Protein AF-A0A1V4D8B3-F1 (afdb_monomer_lite)

Sequence (143 aa):
MAADTSSRAAPTGTGSEGLQYWCPPQPTDDQGSAGPESLHQTVHHLYDAWNRQEQPNAKLLHYVDLCADLAGQLAALAEWLGMTVDEAVRPDLVEAATFDAMEGRAERLAPDTDILKDPGKFFRSRIRRSSSGAGDRAAVGTF

Organism: NCBI:txid1507734

Foldseek 3Di:
DPDLPLDDDQDPDDPVVRLVVLADDDPCVVVVSDDPPDPSNVNPVVSVLVVCCPPLPHPDDDPVVCVVCVLVVVVVVCVSVVHDDDPVCSVVVSVCPDLVNCLVVQCPVPVDCVPDVDSSCVSPDDPPPDPPDPDDPPDPDDD

pLDDT: mean 75.42, std 19.81, range [27.06, 96.94]

Structure (mmCIF, N/CA/C/O backbone):
data_AF-A0A1V4D8B3-F1
#
_entry.id   AF-A0A1V4D8B3-F1
#
loop_
_atom_site.group_PDB
_atom_site.id
_atom_site.type_symbol
_atom_site.label_atom_id
_atom_site.label_alt_id
_atom_site.label_comp_id
_atom_site.label_asym_id
_atom_site.label_entity_id
_atom_s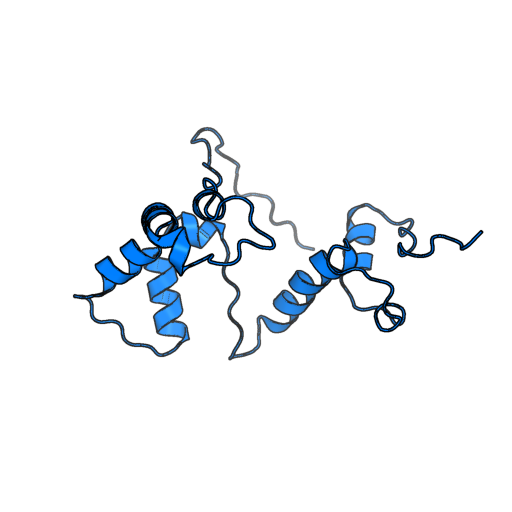ite.label_seq_id
_atom_site.pdbx_PDB_ins_code
_atom_site.Cartn_x
_atom_site.Cartn_y
_atom_site.Cartn_z
_atom_site.occupancy
_atom_site.B_iso_or_equiv
_atom_site.auth_seq_id
_atom_site.auth_comp_id
_atom_site.auth_asym_id
_atom_site.auth_atom_id
_atom_site.pdbx_PDB_model_num
ATOM 1 N N . MET A 1 1 ? 17.215 -5.790 -42.494 1.00 33.03 1 MET A N 1
ATOM 2 C CA . MET A 1 1 ? 17.743 -5.674 -41.119 1.00 33.03 1 MET A CA 1
ATOM 3 C C . MET A 1 1 ? 17.085 -4.464 -40.486 1.00 33.03 1 MET A C 1
ATOM 5 O O . MET A 1 1 ? 17.479 -3.353 -40.809 1.00 33.03 1 MET A O 1
ATOM 9 N N . ALA A 1 2 ? 16.029 -4.662 -39.698 1.00 32.97 2 ALA A N 1
ATOM 10 C CA . ALA A 1 2 ? 15.494 -3.597 -38.856 1.00 32.97 2 ALA A CA 1
ATOM 11 C C . ALA A 1 2 ? 16.416 -3.497 -37.636 1.00 32.97 2 ALA A C 1
ATOM 13 O O . ALA A 1 2 ? 16.696 -4.519 -37.010 1.00 32.97 2 ALA A O 1
ATOM 14 N N . ALA A 1 3 ? 16.967 -2.313 -37.382 1.00 33.00 3 ALA A N 1
ATOM 15 C CA . ALA A 1 3 ? 17.745 -2.075 -36.180 1.00 33.00 3 ALA A CA 1
ATOM 16 C C . ALA A 1 3 ? 16.808 -2.212 -34.976 1.00 33.00 3 ALA A C 1
ATOM 18 O O . ALA A 1 3 ? 15.765 -1.564 -34.925 1.00 33.00 3 ALA A O 1
ATOM 19 N N . ASP A 1 4 ? 17.175 -3.086 -34.048 1.00 39.97 4 ASP A N 1
ATOM 20 C CA . ASP A 1 4 ? 16.585 -3.162 -32.721 1.00 39.97 4 ASP A CA 1
ATOM 21 C C . ASP A 1 4 ? 16.949 -1.873 -31.968 1.00 39.97 4 ASP A C 1
ATOM 23 O O . ASP A 1 4 ? 18.036 -1.732 -31.412 1.00 39.97 4 ASP A O 1
ATOM 27 N N . THR A 1 5 ? 16.080 -0.870 -32.067 1.00 43.38 5 THR A N 1
ATOM 28 C CA . THR A 1 5 ? 16.189 0.407 -31.349 1.00 43.38 5 THR A CA 1
ATOM 29 C C . THR A 1 5 ? 15.268 0.436 -30.126 1.00 43.38 5 THR A C 1
ATOM 31 O O . THR A 1 5 ? 14.822 1.508 -29.728 1.00 43.38 5 THR A O 1
ATOM 34 N N . SER A 1 6 ? 14.953 -0.719 -29.526 1.00 51.75 6 SER A N 1
ATOM 35 C CA . SER A 1 6 ? 13.991 -0.823 -28.415 1.00 51.75 6 SER A CA 1
ATOM 36 C C . SER A 1 6 ? 14.579 -0.613 -27.015 1.00 51.75 6 SER A C 1
ATOM 38 O O . SER A 1 6 ? 13.885 -0.811 -26.021 1.00 51.75 6 SER A O 1
ATOM 40 N N . SER A 1 7 ? 15.823 -0.152 -26.884 1.00 55.91 7 SER A N 1
ATOM 41 C CA . SER A 1 7 ? 16.374 0.207 -25.575 1.00 55.91 7 SER A CA 1
ATOM 42 C C . SER A 1 7 ? 17.072 1.557 -25.619 1.00 55.91 7 SER A C 1
ATOM 44 O O . SER A 1 7 ? 18.061 1.735 -26.333 1.00 55.91 7 SER A O 1
ATOM 46 N N . ARG A 1 8 ? 16.579 2.500 -24.810 1.00 64.75 8 ARG A N 1
ATOM 47 C CA . ARG A 1 8 ? 17.268 3.750 -24.473 1.00 64.75 8 ARG A CA 1
ATOM 48 C C . ARG A 1 8 ? 18.731 3.446 -24.121 1.00 64.75 8 ARG A C 1
ATOM 50 O O . ARG A 1 8 ? 19.013 2.536 -23.342 1.00 64.75 8 ARG A O 1
ATOM 57 N N . ALA A 1 9 ? 19.663 4.167 -24.742 1.00 65.00 9 ALA A N 1
ATOM 58 C CA . ALA A 1 9 ? 21.088 3.939 -24.528 1.00 65.00 9 ALA A CA 1
ATOM 59 C C . ALA A 1 9 ? 21.440 4.174 -23.051 1.00 65.00 9 ALA A C 1
ATOM 61 O O . ALA A 1 9 ? 21.003 5.160 -22.452 1.00 65.00 9 ALA A O 1
ATOM 62 N N . ALA A 1 10 ? 22.209 3.256 -22.463 1.00 64.69 10 ALA A N 1
ATOM 63 C CA . ALA A 1 10 ? 22.591 3.359 -21.064 1.00 64.69 10 ALA A CA 1
ATOM 64 C C . ALA A 1 10 ? 23.480 4.602 -20.839 1.00 64.69 10 ALA A C 1
ATOM 66 O O . ALA A 1 10 ? 24.423 4.824 -21.603 1.00 64.69 10 ALA A O 1
ATOM 67 N N . PRO A 1 11 ? 23.205 5.414 -19.805 1.00 69.06 11 PRO A N 1
ATOM 68 C CA . PRO A 1 11 ? 24.044 6.555 -19.454 1.00 69.06 11 PRO A CA 1
ATOM 69 C C . PRO A 1 11 ? 25.426 6.084 -18.976 1.00 69.06 11 PRO A C 1
ATOM 71 O O . PRO A 1 11 ? 25.552 5.051 -18.323 1.00 69.06 11 PRO A O 1
ATOM 74 N N . THR A 1 12 ? 26.469 6.867 -19.258 1.00 69.12 12 THR A N 1
ATOM 75 C CA . THR A 1 12 ? 27.866 6.563 -18.885 1.00 69.12 12 THR A CA 1
ATOM 76 C C . THR A 1 12 ? 28.254 7.047 -17.478 1.00 69.12 12 THR A C 1
ATOM 78 O O . THR A 1 12 ? 29.441 7.168 -17.181 1.00 69.12 12 THR A O 1
ATOM 81 N N . GLY A 1 13 ? 27.273 7.389 -16.636 1.00 70.12 13 GLY A N 1
ATOM 82 C CA . GLY A 1 13 ? 27.481 7.886 -15.270 1.00 70.12 13 GLY A CA 1
ATOM 83 C C . GLY A 1 13 ? 27.748 6.778 -14.246 1.00 70.12 13 GLY A C 1
ATOM 84 O O . GLY A 1 13 ? 27.802 5.591 -14.572 1.00 70.12 13 GLY A O 1
ATOM 85 N N . THR A 1 14 ? 27.888 7.165 -12.979 1.00 76.38 14 THR A N 1
ATOM 86 C CA . THR A 1 14 ? 27.903 6.220 -11.848 1.00 76.38 14 THR A CA 1
ATOM 87 C C . THR A 1 14 ? 26.602 5.408 -11.778 1.00 76.38 14 THR A C 1
ATOM 89 O O . THR A 1 14 ? 25.590 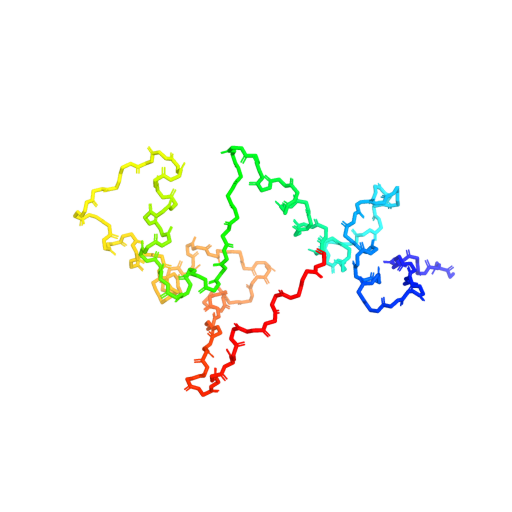5.790 -12.362 1.00 76.38 14 THR A O 1
ATOM 92 N N . GLY A 1 15 ? 26.578 4.293 -11.035 1.00 71.69 15 GLY A N 1
ATOM 93 C CA . GLY A 1 15 ? 25.371 3.455 -10.924 1.00 71.69 15 GLY A CA 1
ATOM 94 C C . GLY A 1 15 ? 24.123 4.218 -10.445 1.00 71.69 15 GLY A C 1
ATOM 95 O O . GLY A 1 15 ? 23.026 3.975 -10.943 1.00 71.69 15 GLY A O 1
ATOM 96 N N . SER A 1 16 ? 24.288 5.186 -9.538 1.00 70.06 16 SER A N 1
ATOM 97 C CA . SER A 1 16 ? 23.209 6.047 -9.035 1.00 70.06 16 SER A CA 1
ATOM 98 C C . SER A 1 16 ? 22.744 7.088 -10.055 1.00 70.06 16 SER A C 1
ATOM 100 O O . SER A 1 16 ? 21.542 7.239 -10.256 1.00 70.06 16 SER A O 1
ATOM 102 N N . GLU A 1 17 ? 23.667 7.769 -10.739 1.00 74.38 17 GLU A N 1
ATOM 103 C CA . GLU A 1 17 ? 23.329 8.710 -11.823 1.00 74.38 17 GLU A CA 1
ATOM 104 C C . GLU A 1 17 ? 22.669 7.980 -12.994 1.00 74.38 17 GLU A C 1
ATOM 106 O O . GLU A 1 17 ? 21.738 8.483 -13.624 1.00 74.38 17 GLU A O 1
ATOM 111 N N . GLY A 1 18 ? 23.121 6.751 -13.245 1.00 73.94 18 GLY A N 1
ATOM 112 C CA . GLY A 1 18 ? 22.548 5.876 -14.240 1.00 73.9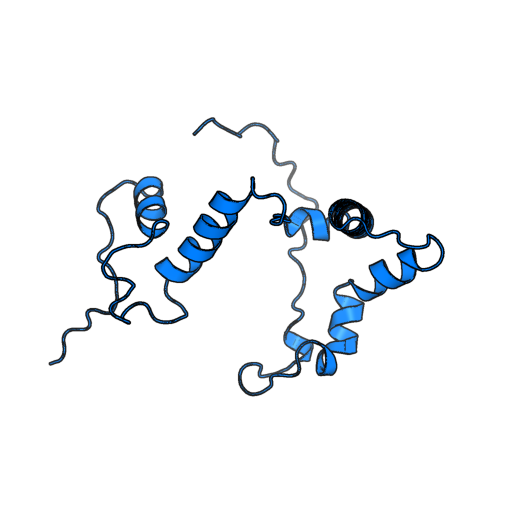4 18 GLY A CA 1
ATOM 113 C C . GLY A 1 18 ? 21.096 5.545 -13.936 1.00 73.94 18 GLY A C 1
ATOM 114 O O . GLY A 1 18 ? 20.265 5.680 -14.823 1.00 73.94 18 GLY A O 1
ATOM 115 N N . LEU A 1 19 ? 20.761 5.189 -12.692 1.00 71.62 19 LEU A N 1
ATOM 116 C CA . LEU A 1 19 ? 19.376 4.942 -12.276 1.00 71.62 19 LEU A CA 1
ATOM 117 C C . LEU A 1 19 ? 18.510 6.207 -12.328 1.00 71.62 19 LEU A C 1
ATOM 119 O O . LEU A 1 19 ? 17.390 6.147 -12.828 1.00 71.62 19 LEU A O 1
ATOM 123 N N . GLN A 1 20 ? 19.028 7.352 -11.876 1.00 74.88 20 GLN A N 1
ATOM 124 C CA . GLN A 1 20 ? 18.298 8.626 -11.914 1.00 74.88 20 GLN A CA 1
ATOM 125 C C . GLN A 1 20 ? 17.945 9.056 -13.338 1.00 74.88 20 GLN A C 1
ATOM 127 O O . GLN A 1 20 ? 16.866 9.603 -13.555 1.00 74.88 20 GLN A O 1
ATOM 132 N N . TYR A 1 21 ? 18.808 8.769 -14.317 1.00 78.50 21 TYR A N 1
ATOM 133 C CA . TYR A 1 21 ? 18.517 9.017 -15.727 1.00 78.50 21 TYR A CA 1
ATOM 134 C C . TYR A 1 21 ? 17.234 8.303 -16.167 1.00 78.50 21 TYR A C 1
ATOM 136 O O . TYR A 1 21 ? 16.438 8.880 -16.901 1.00 78.50 21 TYR A O 1
ATOM 144 N N . TRP A 1 22 ? 16.983 7.085 -15.689 1.00 75.50 22 TRP A N 1
ATOM 145 C CA . TRP A 1 22 ? 15.815 6.299 -16.085 1.00 75.50 22 TRP A CA 1
ATOM 146 C C . TRP A 1 22 ? 14.486 6.784 -15.484 1.00 75.50 22 TRP A C 1
ATOM 148 O O . TRP A 1 22 ? 13.445 6.409 -16.009 1.00 75.50 22 TRP A O 1
ATOM 158 N N . CYS A 1 23 ? 14.500 7.628 -14.449 1.00 77.94 23 CYS A N 1
ATOM 159 C CA . CYS A 1 23 ? 13.299 8.075 -13.732 1.00 77.94 23 CYS A CA 1
ATOM 160 C C . CYS A 1 23 ? 12.415 9.105 -14.477 1.00 77.94 23 CYS A C 1
ATOM 162 O O . CYS A 1 23 ? 11.199 8.895 -14.565 1.00 77.94 23 CYS A O 1
ATOM 164 N N . PRO A 1 24 ? 12.948 10.237 -14.984 1.00 78.94 24 PRO A N 1
ATOM 165 C CA . PRO A 1 24 ? 12.116 11.254 -15.613 1.00 78.94 24 PRO A CA 1
ATOM 166 C C . PRO A 1 24 ? 11.635 10.820 -17.006 1.00 78.94 24 PRO A C 1
ATOM 168 O O . PRO A 1 24 ? 12.372 10.127 -17.724 1.00 78.94 24 PRO A O 1
ATOM 171 N N . PRO A 1 25 ? 10.441 11.281 -17.424 1.00 71.88 25 PRO A N 1
ATOM 172 C CA . PRO A 1 25 ? 9.971 11.087 -18.789 1.00 71.88 25 PRO A CA 1
ATOM 173 C C . PRO A 1 25 ? 10.939 11.746 -19.780 1.00 71.88 25 PRO A C 1
ATOM 175 O O . PRO A 1 25 ? 11.546 12.783 -19.495 1.00 71.88 25 PRO A O 1
ATOM 178 N N . GLN A 1 26 ? 11.104 11.127 -20.939 1.00 68.12 26 GLN A N 1
ATOM 179 C CA . GLN A 1 26 ? 11.919 11.588 -22.050 1.00 68.12 26 GLN A CA 1
ATOM 180 C C . GLN A 1 26 ? 11.043 11.826 -23.285 1.00 68.12 26 GLN A C 1
ATOM 182 O O . GLN A 1 26 ? 10.049 11.133 -23.488 1.00 68.12 26 GLN A O 1
ATOM 187 N N . PRO A 1 27 ? 11.454 12.729 -24.191 1.00 64.44 27 PRO A N 1
ATOM 188 C CA . PRO A 1 27 ? 10.730 12.989 -25.441 1.00 64.44 27 PRO A CA 1
ATOM 189 C C . PRO A 1 27 ? 10.548 11.759 -26.351 1.00 64.44 27 PRO A C 1
ATOM 191 O O . PRO A 1 27 ? 9.759 11.784 -27.291 1.00 64.44 27 PRO A O 1
ATOM 194 N N . THR A 1 28 ? 11.326 10.699 -26.127 1.00 63.88 28 THR A N 1
ATOM 195 C CA . THR A 1 28 ? 11.278 9.445 -26.888 1.00 63.88 28 THR A CA 1
ATOM 196 C C . THR A 1 28 ? 10.221 8.466 -26.385 1.00 63.88 28 THR A C 1
ATOM 198 O O . THR A 1 28 ? 9.917 7.503 -27.088 1.00 63.88 28 THR A O 1
ATOM 201 N N . ASP A 1 29 ? 9.665 8.692 -25.195 1.00 63.47 29 ASP A N 1
ATOM 202 C CA . ASP A 1 29 ? 8.742 7.750 -24.554 1.00 63.47 29 ASP A CA 1
ATOM 203 C C . ASP A 1 29 ? 7.375 7.752 -25.262 1.00 63.47 29 A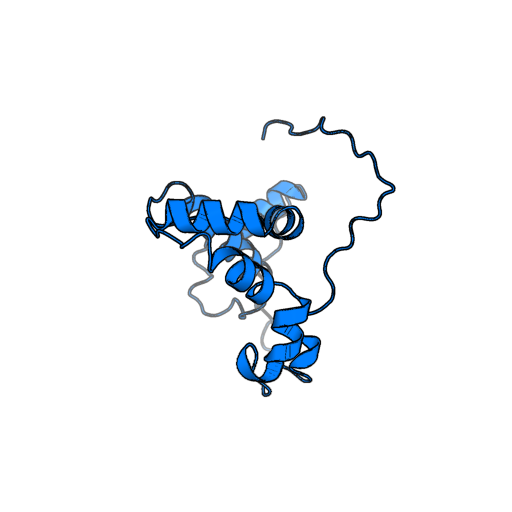SP A C 1
ATOM 205 O O . ASP A 1 29 ? 6.777 6.695 -25.460 1.00 63.47 29 ASP A O 1
ATOM 209 N N . ASP A 1 30 ? 6.957 8.908 -25.792 1.00 56.72 30 ASP A N 1
ATOM 210 C CA . ASP A 1 30 ? 5.743 9.076 -26.608 1.00 56.72 30 ASP A CA 1
ATOM 211 C C . ASP A 1 30 ? 5.855 8.443 -28.009 1.00 56.72 30 ASP A C 1
ATOM 213 O O . ASP A 1 30 ? 4.863 8.324 -28.728 1.00 56.72 30 ASP A O 1
ATOM 217 N N . GLN A 1 31 ? 7.053 8.004 -28.419 1.00 58.41 31 GLN A N 1
ATOM 218 C CA . GLN A 1 31 ? 7.270 7.364 -29.724 1.00 58.41 31 GLN A CA 1
ATOM 219 C C . GLN A 1 31 ? 6.912 5.867 -29.727 1.00 58.41 31 GLN A C 1
ATOM 221 O O . GLN A 1 31 ? 7.251 5.153 -30.670 1.00 58.41 31 GLN A O 1
ATOM 226 N N . GLY A 1 32 ? 6.239 5.376 -28.680 1.00 52.94 32 GLY A N 1
ATOM 227 C CA . GLY A 1 32 ? 5.705 4.012 -28.613 1.00 52.94 32 GLY A CA 1
ATOM 228 C C . GLY A 1 32 ? 6.767 2.912 -28.525 1.00 52.94 32 GLY A C 1
ATOM 229 O O . GLY A 1 32 ? 6.462 1.755 -28.801 1.00 52.94 32 GLY A O 1
ATOM 230 N N . SER A 1 33 ? 8.014 3.256 -28.176 1.00 51.97 33 SER A N 1
ATOM 231 C CA . SER A 1 33 ? 9.138 2.303 -28.159 1.00 51.97 33 SER A CA 1
ATOM 232 C C . SER A 1 33 ? 9.388 1.646 -26.799 1.00 51.97 33 SER A C 1
ATOM 234 O O . SER A 1 33 ? 9.994 0.574 -26.743 1.00 51.97 33 SER A O 1
ATOM 236 N N . ALA A 1 34 ? 8.909 2.247 -25.706 1.00 56.53 34 ALA A N 1
ATOM 237 C CA . ALA A 1 34 ? 8.973 1.636 -24.387 1.00 56.53 34 ALA A CA 1
ATOM 238 C C . ALA A 1 34 ? 7.867 0.581 -24.288 1.00 56.53 34 ALA A C 1
ATOM 240 O O . ALA A 1 34 ? 6.692 0.899 -24.115 1.00 56.53 34 ALA A O 1
ATOM 241 N N . GLY A 1 35 ? 8.239 -0.690 -24.447 1.00 59.28 35 GLY A N 1
ATOM 242 C CA . GLY A 1 35 ? 7.323 -1.788 -24.158 1.00 59.28 35 GLY A CA 1
ATOM 243 C C . GLY A 1 35 ? 6.857 -1.744 -22.692 1.00 59.28 35 GLY A C 1
ATOM 244 O O . GLY A 1 35 ? 7.619 -1.255 -21.848 1.00 59.28 35 GLY A O 1
ATOM 245 N N . PRO A 1 36 ? 5.668 -2.307 -22.384 1.00 60.38 36 PRO A N 1
ATOM 246 C CA . PRO A 1 36 ? 5.019 -2.285 -21.062 1.00 60.38 36 PRO A CA 1
ATOM 247 C C . PRO A 1 36 ? 5.907 -2.747 -19.888 1.00 60.38 36 PRO A C 1
ATOM 249 O O . PRO A 1 36 ? 5.609 -2.472 -18.730 1.00 60.38 36 PRO A O 1
ATOM 252 N N . GLU A 1 37 ? 7.001 -3.453 -20.186 1.00 66.12 37 GLU A N 1
ATOM 253 C CA . GLU A 1 37 ? 7.892 -4.119 -19.230 1.00 66.12 37 GLU A CA 1
ATOM 254 C C . GLU A 1 37 ? 9.321 -3.545 -19.242 1.00 66.12 37 GLU A C 1
ATOM 256 O O . GLU A 1 37 ? 10.273 -4.174 -18.778 1.00 66.12 37 GLU A O 1
ATOM 261 N N . SER A 1 38 ? 9.511 -2.351 -19.810 1.00 74.12 38 SER A N 1
ATOM 262 C CA . SER A 1 38 ? 10.828 -1.712 -19.843 1.00 74.12 38 SER A CA 1
ATOM 263 C C . SER A 1 38 ? 11.278 -1.237 -18.452 1.00 74.12 38 SER A C 1
ATOM 265 O O . SER A 1 38 ? 10.470 -0.885 -17.582 1.00 74.12 38 SER A O 1
ATOM 267 N N . LEU A 1 39 ? 12.601 -1.174 -18.245 1.00 75.31 39 LEU A N 1
ATOM 268 C CA . LEU A 1 39 ? 13.186 -0.612 -17.021 1.00 75.31 39 LEU A CA 1
ATOM 269 C C . LEU A 1 39 ? 12.702 0.822 -16.791 1.00 75.31 39 LEU A C 1
ATOM 271 O O . LEU A 1 39 ? 12.328 1.156 -15.671 1.00 75.31 39 LEU A O 1
ATOM 275 N N . HIS A 1 40 ? 12.687 1.635 -17.854 1.00 78.94 40 HIS A N 1
ATOM 276 C CA . HIS A 1 40 ? 12.194 3.011 -17.836 1.00 78.94 40 HIS A CA 1
ATOM 277 C C . HIS A 1 40 ? 10.782 3.090 -17.264 1.00 78.94 40 HIS A C 1
ATOM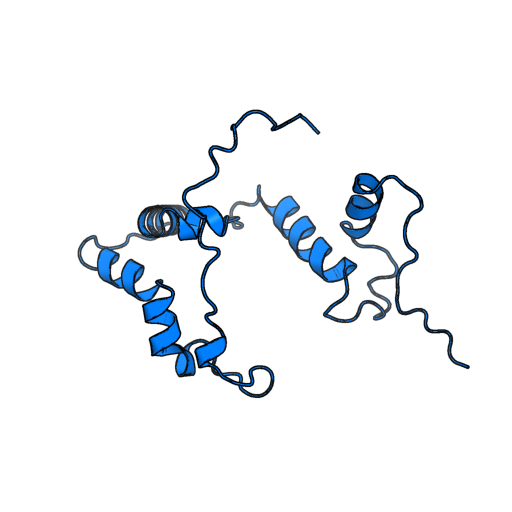 279 O O . HIS A 1 40 ? 10.582 3.761 -16.260 1.00 78.94 40 HIS A O 1
ATOM 285 N N . GLN A 1 41 ? 9.834 2.350 -17.840 1.00 74.56 41 GLN A N 1
ATOM 286 C CA . GLN A 1 41 ? 8.445 2.393 -17.398 1.00 74.56 41 GLN A CA 1
ATOM 287 C C . GLN A 1 41 ? 8.300 1.957 -15.936 1.00 74.56 41 GLN A C 1
ATOM 289 O O . GLN A 1 41 ? 7.599 2.600 -15.156 1.00 74.56 41 GLN A O 1
ATOM 294 N N . THR A 1 42 ? 9.034 0.915 -15.541 1.00 79.75 42 THR A N 1
ATOM 295 C CA . THR A 1 42 ? 9.041 0.416 -14.161 1.00 79.75 42 THR A CA 1
ATOM 296 C C . THR A 1 42 ? 9.486 1.492 -13.166 1.00 79.75 42 THR A C 1
ATOM 298 O O . THR A 1 42 ? 8.797 1.737 -12.174 1.00 79.75 42 THR A O 1
ATOM 301 N N . VAL A 1 43 ? 10.621 2.159 -13.410 1.00 82.19 43 VAL A N 1
ATOM 302 C CA . VAL A 1 43 ? 11.127 3.188 -12.482 1.00 82.19 43 VAL A CA 1
ATOM 303 C C . VAL A 1 43 ? 10.371 4.510 -12.601 1.00 82.19 43 VAL A C 1
ATOM 305 O O . VAL A 1 43 ? 10.220 5.216 -11.604 1.00 82.19 43 VAL A O 1
ATOM 308 N N . HIS A 1 44 ? 9.842 4.822 -13.784 1.00 82.25 44 HIS A N 1
ATOM 309 C CA . HIS A 1 44 ? 9.034 6.008 -14.028 1.00 82.25 44 HIS A CA 1
ATOM 310 C C . HIS A 1 44 ? 7.760 6.003 -13.177 1.00 82.25 44 HIS A C 1
ATOM 312 O O . HIS A 1 44 ? 7.461 7.009 -12.541 1.00 82.25 44 HIS A O 1
ATOM 318 N N . HIS A 1 45 ? 7.052 4.869 -13.079 1.00 81.06 45 HIS A N 1
ATOM 319 C CA . HIS A 1 45 ? 5.860 4.758 -12.227 1.00 81.06 45 HIS A CA 1
ATOM 320 C C . HIS A 1 45 ? 6.151 5.076 -10.754 1.00 81.06 45 HIS A C 1
ATOM 322 O O . HIS A 1 45 ? 5.366 5.767 -10.103 1.00 81.06 45 HIS A O 1
ATOM 328 N N . LEU A 1 46 ? 7.291 4.613 -10.232 1.00 84.31 46 LEU A N 1
ATOM 329 C CA . LEU A 1 46 ? 7.701 4.917 -8.862 1.00 84.31 46 LEU A CA 1
ATOM 330 C C . LEU A 1 46 ? 8.072 6.396 -8.697 1.00 84.31 46 LEU A C 1
ATOM 332 O O . LEU A 1 46 ? 7.642 7.028 -7.735 1.00 84.31 46 LEU A O 1
ATOM 336 N N . TYR A 1 47 ? 8.852 6.945 -9.630 1.00 86.12 47 TYR A N 1
ATOM 337 C CA . TYR A 1 47 ? 9.260 8.349 -9.620 1.00 86.12 47 TYR A CA 1
ATOM 338 C C . TYR A 1 47 ? 8.055 9.297 -9.672 1.00 86.12 47 TYR A C 1
ATOM 340 O O . TYR A 1 47 ? 7.954 10.236 -8.883 1.00 86.12 47 TYR A O 1
ATOM 348 N N . ASP A 1 48 ? 7.111 9.020 -10.566 1.00 86.62 48 ASP A N 1
ATOM 349 C CA . ASP A 1 48 ? 5.889 9.798 -10.735 1.00 86.62 48 ASP A CA 1
ATOM 350 C C . ASP A 1 48 ? 5.000 9.736 -9.481 1.00 86.62 48 ASP A C 1
ATOM 352 O O . ASP A 1 48 ? 4.551 10.771 -8.987 1.00 86.62 48 ASP A O 1
ATOM 356 N N . ALA A 1 49 ? 4.820 8.550 -8.888 1.00 88.12 49 ALA A N 1
ATOM 357 C CA . ALA A 1 49 ? 4.115 8.407 -7.614 1.00 88.12 49 ALA A CA 1
ATOM 358 C C . ALA A 1 49 ? 4.809 9.176 -6.471 1.00 88.12 49 ALA A C 1
ATOM 360 O O . ALA A 1 49 ? 4.136 9.848 -5.687 1.00 88.12 49 ALA A O 1
ATOM 361 N N . TRP A 1 50 ? 6.145 9.133 -6.403 1.00 90.62 50 TRP A N 1
ATOM 362 C CA . TRP A 1 50 ? 6.940 9.853 -5.403 1.00 90.62 50 TRP A CA 1
ATOM 363 C C . TRP A 1 50 ? 6.785 11.373 -5.513 1.00 90.62 50 TRP A C 1
ATOM 365 O O . TRP A 1 50 ? 6.613 12.056 -4.504 1.00 90.62 50 TRP A O 1
ATOM 375 N N . ASN A 1 51 ? 6.772 11.917 -6.730 1.00 91.19 51 ASN A N 1
ATOM 376 C CA . ASN A 1 51 ? 6.580 13.353 -6.953 1.00 91.19 51 ASN A CA 1
ATOM 377 C C . ASN A 1 51 ? 5.172 13.844 -6.591 1.00 91.19 51 ASN A C 1
ATOM 379 O O . ASN A 1 51 ? 4.972 15.037 -6.374 1.00 91.19 51 ASN A O 1
ATOM 383 N N . ARG A 1 52 ? 4.185 12.944 -6.517 1.00 91.44 52 ARG A N 1
ATOM 384 C CA . ARG A 1 52 ? 2.811 13.273 -6.111 1.00 91.44 52 ARG A CA 1
ATOM 385 C C . ARG A 1 52 ? 2.563 13.114 -4.616 1.00 91.44 52 ARG A C 1
ATOM 387 O O . ARG A 1 52 ? 1.446 13.362 -4.185 1.00 91.44 52 ARG A O 1
ATOM 394 N N . GLN A 1 53 ? 3.563 12.736 -3.818 1.00 91.12 53 GLN A N 1
ATOM 395 C CA . GLN A 1 53 ? 3.367 12.414 -2.398 1.00 91.12 53 GLN A CA 1
ATOM 396 C C . GLN A 1 53 ? 2.803 13.568 -1.552 1.00 91.12 53 GLN A C 1
ATOM 398 O O . GLN A 1 53 ? 2.182 13.319 -0.525 1.00 91.12 53 GLN A O 1
ATOM 403 N N . GLU A 1 54 ? 3.017 14.818 -1.972 1.00 91.56 54 GLU A N 1
ATOM 404 C CA . GLU A 1 54 ? 2.500 16.008 -1.283 1.00 91.56 54 GLU A CA 1
ATOM 405 C C . GLU A 1 54 ? 1.064 16.367 -1.706 1.00 91.56 54 GLU A C 1
ATOM 407 O O . GLU A 1 54 ? 0.456 17.275 -1.140 1.00 91.56 54 GLU A O 1
ATOM 412 N N . GLN A 1 55 ? 0.497 15.675 -2.702 1.00 94.06 55 GLN A N 1
ATOM 413 C CA . GLN A 1 55 ? -0.870 15.928 -3.142 1.00 94.06 55 GLN A CA 1
ATOM 414 C C . GLN A 1 55 ? -1.874 15.388 -2.114 1.00 94.06 55 GLN A C 1
ATOM 416 O O . GLN A 1 55 ? -1.736 14.259 -1.643 1.00 94.06 55 GLN A O 1
ATOM 421 N N . PRO A 1 56 ? -2.947 16.137 -1.807 1.00 91.00 56 PRO A N 1
ATOM 422 C CA . PRO A 1 56 ? -3.907 15.753 -0.769 1.00 91.00 56 PRO A CA 1
ATOM 423 C C . PRO A 1 56 ? -4.677 14.462 -1.089 1.00 91.00 56 PRO A C 1
ATOM 425 O O . PRO A 1 56 ? -5.228 13.836 -0.192 1.00 91.00 56 PRO A O 1
ATOM 428 N N . ASN A 1 57 ? -4.720 14.058 -2.358 1.00 92.56 57 ASN A N 1
ATOM 429 C CA . ASN A 1 57 ? -5.392 12.862 -2.861 1.00 92.56 57 ASN A CA 1
ATOM 430 C C . ASN A 1 57 ? -4.430 11.697 -3.156 1.00 92.56 57 ASN A C 1
ATOM 432 O O . ASN A 1 57 ? -4.847 10.711 -3.762 1.00 92.56 57 ASN A O 1
ATOM 436 N N . ALA A 1 58 ? -3.159 11.800 -2.761 1.00 92.25 58 ALA A N 1
ATOM 437 C CA . ALA A 1 58 ? -2.166 10.752 -2.947 1.00 92.25 58 ALA A CA 1
ATOM 438 C C . ALA A 1 58 ? -1.599 10.301 -1.596 1.00 92.25 58 ALA A C 1
ATOM 440 O O . ALA A 1 58 ? -1.101 11.104 -0.810 1.00 92.25 58 ALA A O 1
ATOM 441 N N . LYS A 1 59 ? -1.639 8.991 -1.336 1.00 93.38 59 LYS A N 1
ATOM 442 C CA . LYS A 1 59 ? -1.010 8.377 -0.163 1.00 93.38 59 LYS A CA 1
ATOM 443 C C . LYS A 1 59 ? -0.095 7.248 -0.605 1.00 93.38 59 LYS A C 1
ATOM 445 O O . LYS A 1 59 ? -0.553 6.266 -1.184 1.00 93.38 59 LYS A O 1
ATOM 450 N N . LEU A 1 60 ? 1.193 7.382 -0.304 1.00 93.44 60 LEU A N 1
ATOM 451 C CA . LEU A 1 60 ? 2.159 6.304 -0.487 1.00 93.44 60 LEU A CA 1
ATOM 452 C C . LEU A 1 60 ? 2.149 5.388 0.738 1.00 93.44 60 LEU A C 1
ATOM 454 O O . LEU A 1 60 ? 2.167 5.857 1.878 1.00 93.44 60 LEU A O 1
ATOM 458 N N . LEU A 1 61 ? 2.120 4.082 0.485 1.00 93.31 61 LEU A N 1
ATOM 459 C CA . LEU A 1 61 ? 2.192 3.034 1.497 1.00 93.31 61 LEU A CA 1
ATOM 460 C C . LEU A 1 61 ? 3.431 2.185 1.238 1.00 93.31 61 LEU A C 1
ATOM 462 O O . LEU A 1 61 ? 3.691 1.777 0.104 1.00 93.31 61 LEU A O 1
ATOM 466 N N . HIS A 1 62 ? 4.177 1.874 2.294 1.00 92.56 62 HIS A N 1
ATOM 467 C CA . HIS A 1 62 ? 5.288 0.940 2.201 1.00 92.56 62 HIS A CA 1
ATOM 468 C C . HIS A 1 62 ? 4.805 -0.476 2.499 1.00 92.56 62 HIS A C 1
ATOM 470 O O . HIS A 1 62 ? 4.267 -0.772 3.565 1.00 92.56 62 HIS A O 1
ATOM 476 N N . TYR A 1 63 ? 5.066 -1.390 1.566 1.00 91.12 63 TYR A N 1
ATOM 477 C CA . TYR A 1 63 ? 4.703 -2.801 1.708 1.00 91.12 63 TYR A CA 1
ATOM 478 C C . TYR A 1 63 ? 5.278 -3.452 2.981 1.00 91.12 63 TYR A C 1
ATOM 480 O O . TYR A 1 63 ? 4.637 -4.304 3.595 1.00 91.12 63 TYR A O 1
ATOM 488 N N . VAL A 1 64 ? 6.474 -3.030 3.408 1.00 92.25 64 VAL A N 1
ATOM 489 C CA . VAL A 1 64 ? 7.108 -3.523 4.642 1.00 92.25 64 VAL A CA 1
ATOM 490 C C . VAL A 1 64 ? 6.299 -3.143 5.882 1.00 92.25 64 VAL A C 1
ATOM 492 O O . VAL A 1 64 ? 6.180 -3.971 6.784 1.00 92.25 64 VAL A O 1
ATOM 495 N N . ASP A 1 65 ? 5.711 -1.949 5.907 1.00 93.69 65 ASP A N 1
ATOM 496 C CA . ASP A 1 65 ? 4.905 -1.481 7.034 1.00 93.69 65 ASP A CA 1
ATOM 497 C C . ASP A 1 65 ? 3.557 -2.211 7.072 1.00 93.69 65 ASP A C 1
ATOM 499 O O . ASP A 1 65 ? 3.145 -2.674 8.133 1.00 93.69 65 ASP A O 1
ATOM 503 N N . LEU A 1 66 ? 2.933 -2.441 5.907 1.00 92.69 66 LEU A N 1
ATOM 504 C CA . LEU A 1 66 ? 1.730 -3.283 5.777 1.00 92.69 66 LEU A CA 1
ATOM 505 C C . LEU A 1 66 ? 1.967 -4.719 6.265 1.00 92.69 66 LEU A C 1
ATOM 507 O O . LEU A 1 66 ? 1.090 -5.334 6.865 1.00 92.69 66 LEU A O 1
ATOM 511 N N . CYS A 1 67 ? 3.160 -5.265 6.022 1.00 90.56 67 CYS A N 1
ATOM 512 C CA . CYS A 1 67 ? 3.526 -6.592 6.511 1.00 90.56 67 CYS A CA 1
ATOM 513 C C . CYS A 1 67 ? 3.826 -6.619 8.015 1.00 90.56 67 CYS A C 1
ATOM 515 O O . CYS A 1 67 ? 3.652 -7.669 8.635 1.00 90.56 67 CYS A O 1
ATOM 517 N N . ALA A 1 68 ? 4.335 -5.517 8.571 1.00 92.12 68 ALA A N 1
ATOM 518 C CA . ALA A 1 68 ? 4.735 -5.418 9.971 1.00 92.12 68 ALA A CA 1
ATOM 519 C C . ALA A 1 68 ? 3.547 -5.140 10.904 1.00 92.12 68 ALA A C 1
ATOM 521 O O . ALA A 1 68 ? 3.502 -5.708 11.992 1.00 92.12 68 ALA A O 1
ATOM 522 N N . ASP A 1 69 ? 2.599 -4.305 10.475 1.00 94.62 69 ASP A N 1
ATOM 523 C CA . ASP A 1 69 ? 1.412 -3.923 11.244 1.00 94.62 69 ASP A CA 1
ATOM 524 C C . ASP A 1 69 ? 0.224 -3.622 10.315 1.00 94.62 69 ASP A C 1
ATOM 526 O O . ASP A 1 69 ? -0.107 -2.474 10.021 1.00 94.62 69 ASP A O 1
ATOM 530 N N . LEU A 1 70 ? -0.436 -4.675 9.831 1.00 94.44 70 LEU A N 1
ATOM 531 C CA . LEU A 1 70 ? -1.564 -4.528 8.911 1.00 94.44 70 LEU A CA 1
ATOM 532 C C . LEU A 1 70 ? -2.733 -3.752 9.541 1.00 94.44 70 LEU A C 1
ATOM 534 O O . LEU A 1 70 ? -3.333 -2.906 8.883 1.00 94.44 70 LEU A O 1
ATOM 538 N N . ALA A 1 71 ? -3.047 -4.017 10.812 1.00 94.75 71 ALA A N 1
ATOM 539 C CA . ALA A 1 71 ? -4.168 -3.384 11.501 1.00 94.75 71 ALA A CA 1
ATOM 540 C C . ALA A 1 71 ? -3.950 -1.875 11.678 1.00 94.75 71 ALA A C 1
ATOM 542 O O . ALA A 1 71 ? -4.848 -1.088 11.371 1.00 94.75 71 ALA A O 1
ATOM 543 N N . GLY A 1 72 ? -2.754 -1.467 12.115 1.00 95.00 72 GLY A N 1
ATOM 544 C CA . GLY A 1 72 ? -2.400 -0.057 12.251 1.00 95.00 72 GLY A CA 1
ATOM 545 C C . GLY A 1 72 ? -2.365 0.668 10.908 1.00 95.00 72 GLY A C 1
ATOM 546 O O . GLY A 1 72 ? -2.907 1.767 10.793 1.00 95.00 72 GLY A O 1
ATOM 547 N N . GLN A 1 73 ? -1.814 0.039 9.863 1.00 96.94 73 GLN A N 1
ATOM 548 C CA . GLN A 1 73 ? -1.789 0.633 8.522 1.00 96.94 73 GLN A CA 1
ATOM 549 C C . GLN A 1 73 ? -3.193 0.804 7.924 1.00 96.94 73 GLN A C 1
ATOM 551 O O . GLN A 1 73 ? -3.482 1.850 7.346 1.00 96.94 73 GLN A O 1
ATOM 556 N N . LEU A 1 74 ? -4.091 -0.176 8.090 1.00 95.19 74 LEU A N 1
ATOM 557 C CA . LEU A 1 74 ? -5.479 -0.057 7.626 1.00 95.19 74 LEU A CA 1
ATOM 558 C C . LEU A 1 74 ? -6.267 0.997 8.414 1.00 95.19 74 LEU A C 1
ATOM 560 O O . LEU A 1 74 ? -7.060 1.727 7.821 1.00 95.19 74 LEU A O 1
ATOM 564 N N . ALA A 1 75 ? -6.025 1.126 9.721 1.00 94.00 75 ALA A N 1
ATOM 565 C CA . ALA A 1 75 ? -6.629 2.179 10.533 1.00 94.00 75 ALA A CA 1
ATOM 566 C C . ALA A 1 75 ? -6.158 3.578 10.098 1.00 94.00 75 ALA A C 1
ATOM 568 O O . ALA A 1 75 ? -6.986 4.462 9.884 1.00 94.00 75 ALA A O 1
ATOM 569 N N . ALA A 1 76 ? -4.850 3.760 9.892 1.00 94.25 76 ALA A N 1
ATOM 570 C CA . ALA A 1 76 ? -4.284 5.016 9.399 1.00 94.25 76 ALA A CA 1
ATOM 571 C C . ALA A 1 76 ? -4.789 5.366 7.988 1.00 94.25 76 ALA A C 1
ATOM 573 O O . ALA A 1 76 ? -5.015 6.535 7.674 1.00 94.25 76 ALA A O 1
ATOM 574 N N . LEU A 1 77 ? -4.993 4.357 7.134 1.00 95.25 77 LEU A N 1
ATOM 575 C CA . LEU A 1 77 ? -5.579 4.547 5.810 1.00 95.25 77 LEU A CA 1
ATOM 576 C C . LEU A 1 77 ? -7.046 4.988 5.895 1.00 95.25 77 LEU A C 1
ATOM 578 O O . LEU A 1 77 ? -7.440 5.902 5.176 1.00 95.25 77 LEU A O 1
ATOM 582 N N . ALA A 1 78 ? -7.843 4.376 6.775 1.00 94.56 78 ALA A N 1
ATOM 583 C CA . ALA A 1 78 ? -9.234 4.768 6.984 1.00 94.56 78 ALA A CA 1
ATOM 584 C C . ALA A 1 78 ? -9.346 6.215 7.487 1.00 94.56 78 ALA A C 1
ATOM 586 O O . ALA A 1 78 ? -10.142 6.983 6.950 1.00 94.56 78 ALA A O 1
ATOM 587 N N . GLU A 1 79 ? -8.504 6.611 8.445 1.00 94.38 79 GLU A N 1
ATOM 588 C CA . GLU A 1 79 ? -8.432 7.993 8.932 1.00 94.38 79 GLU A CA 1
ATOM 589 C C . GLU A 1 79 ? -8.079 8.971 7.804 1.00 94.38 79 GLU A C 1
ATOM 591 O O . GLU A 1 79 ? -8.766 9.975 7.621 1.00 94.38 79 GLU A O 1
ATOM 596 N N . TRP A 1 80 ? -7.064 8.650 6.996 1.00 94.94 80 TRP A N 1
ATOM 597 C CA . TRP A 1 80 ? -6.667 9.478 5.855 1.00 94.94 80 TRP A CA 1
ATOM 598 C C . TRP A 1 80 ? -7.782 9.618 4.806 1.00 94.94 80 TRP A C 1
ATOM 600 O O . TRP A 1 80 ? -7.972 10.699 4.253 1.00 94.94 80 TRP A O 1
ATOM 610 N N . LEU A 1 81 ? -8.557 8.555 4.569 1.00 94.62 81 LEU A N 1
ATOM 611 C CA . LEU A 1 81 ? -9.729 8.573 3.685 1.00 94.62 81 LEU A CA 1
ATOM 612 C C . LEU A 1 81 ? -10.948 9.289 4.295 1.00 94.62 81 LEU A C 1
ATOM 614 O O . LEU A 1 81 ? -11.962 9.440 3.615 1.00 94.62 81 LEU A O 1
ATOM 618 N N . GLY A 1 82 ? -10.892 9.702 5.566 1.00 95.06 82 GLY A N 1
ATOM 619 C CA . GLY A 1 82 ? -12.042 10.256 6.285 1.00 95.06 82 GLY A CA 1
ATOM 620 C C . GLY A 1 82 ? -13.144 9.224 6.551 1.00 95.06 82 GLY A C 1
ATOM 621 O O . GLY A 1 82 ? -14.313 9.582 6.686 1.00 95.06 82 GLY A O 1
ATOM 622 N N . MET A 1 83 ? -12.791 7.937 6.601 1.00 94.06 83 MET A N 1
ATOM 623 C CA . MET A 1 83 ? -13.715 6.830 6.835 1.00 94.06 83 MET A CA 1
ATOM 624 C C . MET A 1 83 ? -13.729 6.434 8.311 1.00 94.06 83 MET A C 1
ATOM 626 O O . MET A 1 83 ? -12.693 6.179 8.920 1.00 94.06 83 MET A O 1
ATOM 630 N N . THR A 1 84 ? -14.926 6.317 8.887 1.00 91.56 84 THR A N 1
ATOM 631 C CA . THR A 1 84 ? -15.112 5.702 10.208 1.00 91.56 84 THR A CA 1
ATOM 632 C C . THR A 1 84 ? -15.368 4.210 10.034 1.00 91.56 84 THR A C 1
ATOM 634 O O . THR A 1 84 ? -16.316 3.816 9.357 1.00 91.56 84 THR A O 1
ATOM 637 N N . VAL A 1 85 ? -14.526 3.383 10.651 1.00 90.25 85 VAL A N 1
ATOM 638 C CA . VAL A 1 85 ? -14.682 1.925 10.686 1.00 90.25 85 VAL A CA 1
ATOM 639 C C . VAL A 1 85 ? -15.145 1.533 12.084 1.00 90.25 85 VAL A C 1
ATOM 641 O O . VAL A 1 85 ? -14.499 1.901 13.064 1.00 90.25 85 VAL A O 1
ATOM 644 N N . ASP A 1 86 ? -16.264 0.812 12.174 1.00 92.56 86 ASP A N 1
ATOM 645 C CA . ASP A 1 86 ? -16.767 0.292 13.448 1.00 92.56 86 ASP A CA 1
ATOM 646 C C . ASP A 1 86 ? -15.743 -0.684 14.054 1.00 92.56 86 ASP A C 1
ATOM 648 O O . ASP A 1 86 ? -15.200 -1.557 13.370 1.00 92.56 86 ASP A O 1
ATOM 652 N N . GLU A 1 87 ? -15.475 -0.537 15.349 1.00 89.94 87 GLU A N 1
ATOM 653 C CA . GLU A 1 87 ? -14.545 -1.402 16.068 1.00 89.94 87 GLU A CA 1
ATOM 654 C C . GLU A 1 87 ? -14.989 -2.867 16.041 1.00 89.94 87 GLU A C 1
ATOM 656 O O . GLU A 1 87 ? -14.150 -3.764 16.029 1.00 89.94 87 GLU A O 1
ATOM 661 N N . ALA A 1 88 ? -16.298 -3.117 15.948 1.00 93.50 88 ALA A N 1
ATOM 662 C CA . ALA A 1 88 ? -16.849 -4.459 15.838 1.00 93.50 88 ALA A CA 1
ATOM 663 C C . ALA A 1 88 ? -16.484 -5.156 14.516 1.00 93.50 88 ALA A C 1
ATOM 665 O O . ALA A 1 88 ? -16.335 -6.374 14.508 1.00 93.50 88 ALA A O 1
ATOM 666 N N . VAL A 1 89 ? -16.320 -4.412 13.411 1.00 93.19 89 VAL A N 1
ATOM 667 C CA . VAL A 1 89 ? -16.025 -4.982 12.075 1.00 93.19 89 VAL A CA 1
ATOM 668 C C . VAL A 1 89 ? -14.552 -4.872 11.685 1.00 93.19 89 VAL A C 1
ATOM 670 O O . VAL A 1 89 ? -14.108 -5.508 10.729 1.00 93.19 89 VAL A O 1
ATOM 673 N N . ARG A 1 90 ? -13.768 -4.065 12.410 1.00 90.88 90 ARG A N 1
ATOM 674 C CA . ARG A 1 90 ? -12.341 -3.858 12.139 1.00 90.88 90 ARG A CA 1
ATOM 675 C C . ARG A 1 90 ? -11.545 -5.174 12.093 1.00 90.88 90 ARG A C 1
ATOM 677 O O . ARG A 1 90 ? -10.781 -5.325 11.138 1.00 90.88 90 ARG A O 1
ATOM 684 N N . PRO A 1 91 ? -11.700 -6.130 13.035 1.00 94.94 91 PRO A N 1
ATOM 685 C CA . PRO A 1 91 ? -10.962 -7.393 12.980 1.00 94.94 91 PRO A CA 1
ATOM 686 C C . PRO A 1 91 ? -11.233 -8.180 11.695 1.00 94.94 91 PRO A C 1
ATOM 688 O O . PRO A 1 91 ? -10.296 -8.684 11.082 1.00 94.94 91 PRO A O 1
ATOM 691 N N . ASP A 1 92 ? -12.486 -8.204 11.239 1.00 95.56 92 ASP A N 1
ATOM 692 C CA . ASP A 1 92 ? -12.887 -8.924 10.028 1.00 95.56 92 ASP A CA 1
ATOM 693 C C . ASP A 1 92 ? -12.287 -8.295 8.766 1.00 95.56 92 ASP A C 1
ATOM 695 O O . ASP A 1 92 ? -11.877 -9.004 7.847 1.00 95.56 92 ASP A O 1
ATOM 699 N N . LEU A 1 93 ? -12.188 -6.962 8.716 1.00 94.00 93 LEU A N 1
ATOM 700 C CA . LEU A 1 93 ? -11.534 -6.252 7.613 1.00 94.00 93 LEU A CA 1
ATOM 701 C C . LEU A 1 93 ? -10.029 -6.529 7.567 1.00 94.00 93 LEU A C 1
ATOM 703 O O . LEU A 1 93 ? -9.480 -6.736 6.484 1.00 94.00 93 LEU A O 1
ATOM 707 N N . VAL A 1 94 ? -9.371 -6.550 8.729 1.00 95.44 94 VAL A N 1
ATOM 708 C CA . VAL A 1 94 ? -7.945 -6.889 8.831 1.00 95.44 94 VAL A CA 1
ATOM 709 C C . VAL A 1 94 ? -7.715 -8.330 8.390 1.00 95.44 94 VAL A C 1
ATOM 711 O O . VAL A 1 94 ? -6.845 -8.569 7.554 1.00 95.44 94 VAL A O 1
ATOM 714 N N . GLU A 1 95 ? -8.521 -9.271 8.886 1.00 95.38 95 GLU A N 1
ATOM 715 C CA . GLU A 1 95 ? -8.439 -10.685 8.514 1.00 95.38 95 GLU A CA 1
ATOM 716 C C . GLU A 1 95 ? -8.660 -10.875 7.011 1.00 95.38 95 GLU A C 1
ATOM 718 O O . GLU A 1 95 ? -7.865 -11.523 6.331 1.00 95.38 95 GLU A O 1
ATOM 723 N N . ALA A 1 96 ? -9.678 -10.219 6.450 1.00 94.88 96 ALA A N 1
ATOM 724 C CA . ALA A 1 96 ? -9.958 -10.238 5.021 1.00 94.88 96 ALA A CA 1
ATOM 725 C C . ALA A 1 96 ? -8.844 -9.609 4.163 1.00 94.88 96 ALA A C 1
ATOM 727 O O . ALA A 1 96 ? -8.813 -9.861 2.958 1.00 94.88 96 ALA A O 1
ATOM 728 N N . ALA A 1 97 ? -7.948 -8.806 4.730 1.00 93.25 97 ALA A N 1
ATOM 729 C CA . ALA A 1 97 ? -6.799 -8.234 4.031 1.00 93.25 97 ALA A CA 1
ATOM 730 C C . ALA A 1 97 ? -5.503 -9.044 4.233 1.00 93.25 97 ALA A C 1
ATOM 732 O O . ALA A 1 97 ? -4.444 -8.654 3.735 1.00 93.25 97 ALA A O 1
ATOM 733 N N . THR A 1 98 ? -5.547 -10.168 4.956 1.00 91.75 98 THR A N 1
ATOM 734 C CA . THR A 1 98 ? -4.386 -11.055 5.094 1.00 91.75 98 THR A CA 1
ATOM 735 C C . THR A 1 98 ? -4.116 -11.829 3.805 1.00 91.75 98 THR A C 1
ATOM 737 O O . THR A 1 98 ? -5.009 -12.074 2.996 1.00 91.75 98 THR A O 1
ATOM 740 N N . PHE A 1 99 ? -2.862 -12.252 3.621 1.00 88.56 99 PHE A N 1
ATOM 741 C CA . PHE A 1 99 ? -2.471 -13.024 2.439 1.00 88.56 99 PHE A CA 1
ATOM 742 C C . PHE A 1 99 ? -3.195 -14.368 2.394 1.00 88.56 99 PHE A C 1
ATOM 744 O O . PHE A 1 99 ? -3.746 -14.700 1.354 1.00 88.56 99 PHE A O 1
ATOM 751 N N . ASP A 1 100 ? -3.264 -15.078 3.520 1.00 88.81 100 ASP A N 1
ATOM 752 C CA . ASP A 1 100 ? -3.921 -16.384 3.617 1.00 88.81 100 ASP A CA 1
ATOM 753 C C . ASP A 1 100 ? -5.412 -16.275 3.253 1.00 88.81 100 ASP A C 1
ATOM 755 O O . ASP A 1 100 ? -5.922 -17.029 2.420 1.00 88.81 100 ASP A O 1
ATOM 759 N N . ALA A 1 101 ? -6.113 -15.269 3.793 1.00 91.38 101 ALA A N 1
ATOM 760 C CA . ALA A 1 101 ? -7.509 -15.034 3.446 1.00 91.38 101 ALA A CA 1
ATOM 761 C C . ALA A 1 101 ? -7.679 -14.608 1.981 1.00 91.38 101 ALA A C 1
ATOM 763 O O . ALA A 1 101 ? -8.706 -14.904 1.366 1.00 91.38 101 ALA A O 1
ATOM 764 N N . MET A 1 102 ? -6.749 -13.837 1.411 1.00 91.06 102 MET A N 1
ATOM 765 C CA . MET A 1 102 ? -6.788 -13.443 -0.003 1.00 91.06 102 MET A CA 1
ATOM 766 C C . MET A 1 102 ? -6.507 -14.629 -0.937 1.00 91.06 102 MET A C 1
ATOM 768 O O . MET A 1 102 ? -7.236 -14.797 -1.912 1.00 91.06 102 MET A O 1
ATOM 772 N N . GLU A 1 103 ? -5.543 -15.491 -0.604 1.00 88.81 103 GLU A N 1
ATOM 773 C CA . GLU A 1 103 ? -5.223 -16.733 -1.322 1.00 88.81 103 GLU A CA 1
ATOM 774 C C . GLU A 1 103 ? -6.429 -17.678 -1.346 1.00 88.81 103 GLU A C 1
ATOM 776 O O . GLU A 1 103 ? -6.823 -18.151 -2.411 1.00 88.81 103 GLU A O 1
ATOM 781 N N . GLY A 1 104 ? -7.116 -17.849 -0.211 1.00 89.06 104 GLY A N 1
ATOM 782 C CA . GLY A 1 104 ? -8.359 -18.626 -0.139 1.00 89.06 104 GLY A CA 1
ATOM 783 C C . GLY A 1 104 ? -9.512 -18.070 -0.990 1.00 89.06 104 GLY A C 1
ATOM 784 O O . GLY A 1 104 ? -10.499 -18.763 -1.222 1.00 89.06 104 GLY A O 1
ATOM 785 N N . ARG A 1 105 ? -9.406 -16.825 -1.476 1.00 91.56 105 ARG A N 1
ATOM 786 C CA . ARG A 1 105 ? -10.374 -16.165 -2.372 1.00 91.56 105 ARG A CA 1
ATOM 787 C C . ARG A 1 105 ? -9.745 -15.798 -3.721 1.00 91.56 105 ARG A C 1
ATOM 789 O O . ARG A 1 105 ? -10.258 -14.905 -4.402 1.00 91.56 105 ARG A O 1
ATOM 796 N N . ALA A 1 106 ? -8.654 -16.460 -4.111 1.00 87.94 106 ALA A N 1
ATOM 797 C CA . ALA A 1 106 ? -7.871 -16.090 -5.286 1.00 87.94 106 ALA A CA 1
ATOM 798 C C . ALA A 1 106 ? -8.675 -16.105 -6.589 1.00 87.94 106 ALA A C 1
ATOM 800 O O . ALA A 1 106 ? -8.545 -15.178 -7.379 1.00 87.94 106 ALA A O 1
ATOM 801 N N . GLU A 1 107 ? -9.583 -17.066 -6.765 1.00 86.62 107 GLU A N 1
ATOM 802 C CA . GLU A 1 107 ? -10.473 -17.123 -7.935 1.00 86.62 107 GLU A CA 1
ATOM 803 C C . GLU A 1 107 ? -11.323 -15.852 -8.102 1.00 86.62 107 GLU A C 1
ATOM 805 O O . GLU A 1 107 ? -11.637 -15.452 -9.218 1.00 86.62 107 GLU A O 1
ATOM 810 N N . ARG A 1 108 ? -11.677 -15.183 -6.995 1.00 89.69 108 ARG A N 1
ATOM 811 C CA . ARG A 1 108 ? -12.445 -13.930 -7.009 1.00 89.69 108 ARG A CA 1
ATOM 812 C C . ARG A 1 108 ? -11.553 -12.695 -7.129 1.00 89.69 108 ARG A C 1
ATOM 814 O O . ARG A 1 108 ? -11.970 -11.704 -7.720 1.00 89.69 108 ARG A O 1
ATOM 821 N N . LEU A 1 109 ? -10.383 -12.711 -6.490 1.00 87.81 109 LEU A N 1
ATOM 822 C CA . LEU A 1 109 ? -9.503 -11.540 -6.370 1.00 87.81 109 LEU A CA 1
ATOM 823 C C . LEU A 1 109 ? -8.495 -11.408 -7.519 1.00 87.81 109 LEU A C 1
ATOM 825 O O . LEU A 1 109 ? -8.067 -10.297 -7.813 1.00 87.81 109 LEU A O 1
ATOM 829 N N . ALA A 1 110 ? -8.130 -12.515 -8.159 1.00 87.00 110 ALA A N 1
ATOM 830 C CA . ALA A 1 110 ? -7.214 -12.581 -9.292 1.00 87.00 110 ALA A CA 1
ATOM 831 C C . ALA A 1 110 ? -7.775 -13.534 -10.372 1.00 87.00 110 ALA A C 1
ATOM 833 O O . ALA A 1 110 ? -7.188 -14.584 -10.631 1.00 87.00 110 ALA A O 1
ATOM 834 N N . PRO A 1 111 ? -8.929 -13.201 -10.986 1.00 82.44 111 PRO A N 1
ATOM 835 C CA . PRO A 1 111 ? -9.639 -14.096 -11.905 1.00 82.44 111 PRO A CA 1
ATOM 836 C C . PRO A 1 111 ? -8.976 -14.232 -13.285 1.00 82.44 111 PRO A C 1
ATOM 838 O O . PRO A 1 111 ? -9.412 -15.053 -14.086 1.00 82.44 111 PRO A O 1
ATOM 841 N N . ASP A 1 112 ? -7.974 -13.404 -13.595 1.00 78.25 112 ASP A N 1
ATOM 842 C CA . ASP A 1 112 ? -7.355 -13.344 -14.919 1.00 78.25 112 ASP A CA 1
ATOM 843 C C . ASP A 1 112 ? -6.443 -14.550 -15.166 1.00 78.25 112 ASP A C 1
ATOM 845 O O . ASP A 1 112 ? -5.280 -14.572 -14.764 1.00 78.25 112 ASP A O 1
ATOM 849 N N . THR A 1 113 ? -6.982 -15.553 -15.853 1.00 75.81 113 THR A N 1
ATOM 850 C CA . THR A 1 113 ? -6.250 -16.759 -16.251 1.00 75.81 113 THR A CA 1
ATOM 851 C C . THR A 1 113 ? -5.525 -16.633 -17.592 1.00 75.81 113 THR A C 1
ATOM 853 O O . THR A 1 113 ? -4.783 -17.544 -17.957 1.00 75.81 113 THR A O 1
ATOM 856 N N . ASP A 1 114 ? -5.724 -15.539 -18.335 1.00 77.56 114 ASP A N 1
ATOM 857 C CA . ASP A 1 114 ? -5.036 -15.319 -19.615 1.00 77.56 114 ASP A CA 1
ATOM 858 C C . ASP A 1 114 ? -3.563 -14.964 -19.369 1.00 77.56 114 ASP A C 1
ATOM 860 O O . ASP A 1 114 ? -2.674 -15.372 -20.121 1.00 77.56 114 ASP A O 1
ATOM 864 N N . ILE A 1 115 ? -3.300 -14.258 -18.264 1.00 73.19 115 ILE A N 1
ATOM 865 C CA . ILE A 1 115 ? -1.954 -13.901 -17.801 1.00 73.19 115 ILE A CA 1
ATOM 866 C C . ILE A 1 115 ? -1.481 -14.842 -16.679 1.00 73.19 115 ILE A C 1
ATOM 868 O O . ILE A 1 115 ? -0.307 -15.232 -16.641 1.00 73.19 115 ILE A O 1
ATOM 872 N N . LEU A 1 116 ? -2.367 -15.239 -15.755 1.00 72.00 116 LEU A N 1
ATOM 873 C CA . LEU A 1 116 ? -2.004 -16.085 -14.613 1.00 72.00 116 LEU A CA 1
ATOM 874 C C . LEU A 1 116 ? -2.248 -17.564 -14.910 1.00 72.00 116 LEU A C 1
ATOM 876 O O . LEU A 1 116 ? -3.372 -18.012 -15.095 1.00 72.00 116 LEU A O 1
ATOM 880 N N . LYS A 1 117 ? -1.184 -18.369 -14.837 1.00 78.94 117 LYS A N 1
ATOM 881 C CA . LYS A 1 117 ? -1.289 -19.832 -14.992 1.00 78.94 117 LYS A CA 1
ATOM 882 C C . LYS A 1 117 ? -2.072 -20.514 -13.863 1.00 78.94 117 LYS A C 1
ATOM 884 O O . LYS A 1 117 ? -2.638 -21.578 -14.079 1.00 78.94 117 LYS A O 1
ATOM 889 N N . ASP A 1 118 ? -2.028 -19.944 -12.661 1.00 78.56 118 ASP A N 1
ATOM 890 C CA . ASP A 1 118 ? -2.714 -20.448 -11.470 1.00 78.56 118 ASP A CA 1
ATOM 891 C C . ASP A 1 118 ? -3.083 -19.248 -10.576 1.00 78.56 118 ASP A C 1
ATOM 893 O O . ASP A 1 118 ? -2.175 -18.615 -10.018 1.00 78.56 118 ASP A O 1
ATOM 897 N N . PRO A 1 119 ? -4.380 -18.921 -10.427 1.00 76.31 119 PRO A N 1
ATOM 898 C CA . PRO A 1 119 ? -4.846 -17.850 -9.546 1.00 76.31 119 PRO A CA 1
ATOM 899 C C . PRO A 1 119 ? -4.370 -18.016 -8.099 1.00 76.31 119 PRO A C 1
ATOM 901 O O . PRO A 1 119 ? -3.975 -17.040 -7.462 1.00 76.31 119 PRO A O 1
ATOM 904 N N . GLY A 1 120 ? -4.305 -19.251 -7.587 1.00 73.56 120 GLY A N 1
ATOM 905 C CA . GLY A 1 120 ? -3.810 -19.545 -6.240 1.00 73.56 120 GLY A CA 1
ATOM 906 C C . GLY A 1 120 ? -2.325 -19.216 -6.059 1.00 73.56 120 GLY A C 1
ATOM 907 O O . GLY A 1 120 ? -1.857 -19.022 -4.943 1.00 73.56 120 GLY A O 1
ATOM 908 N N . LYS A 1 121 ? -1.563 -19.080 -7.153 1.00 81.25 121 LYS A N 1
ATOM 909 C CA . LYS A 1 121 ? -0.156 -18.642 -7.126 1.00 81.25 121 LYS A CA 1
ATOM 910 C C . LYS A 1 121 ? 0.024 -17.145 -7.311 1.00 81.25 121 LYS A C 1
ATOM 912 O O . LYS A 1 121 ? 1.169 -16.696 -7.314 1.00 81.25 121 LYS A O 1
ATOM 917 N N . PHE A 1 122 ? -1.053 -16.373 -7.432 1.00 83.06 122 PHE A N 1
ATOM 918 C CA . PHE A 1 122 ? -0.973 -14.916 -7.443 1.00 83.06 122 PHE A CA 1
ATOM 919 C C . PHE A 1 122 ? -0.455 -14.383 -6.098 1.00 83.06 122 PHE A C 1
ATOM 921 O O . PHE A 1 122 ? 0.481 -13.583 -6.047 1.00 83.06 122 PHE A O 1
ATOM 928 N N . PHE A 1 123 ? -0.988 -14.907 -4.992 1.00 84.06 123 PHE A N 1
ATOM 929 C CA . PHE A 1 123 ? -0.611 -14.529 -3.629 1.00 84.06 123 PHE A CA 1
ATOM 930 C C . PHE A 1 123 ? 0.611 -15.325 -3.141 1.00 84.06 123 PHE A C 1
ATOM 932 O O . PHE A 1 123 ? 0.513 -16.206 -2.295 1.00 84.06 123 PHE A O 1
ATOM 939 N N . ARG A 1 124 ? 1.799 -15.044 -3.693 1.00 78.56 124 ARG A N 1
ATOM 940 C CA . ARG A 1 124 ? 3.048 -15.730 -3.288 1.00 78.56 124 ARG A CA 1
ATOM 941 C C . ARG A 1 124 ? 3.522 -15.271 -1.904 1.00 78.56 124 ARG A C 1
ATOM 943 O O . ARG A 1 124 ? 3.276 -14.139 -1.495 1.00 78.56 124 ARG A O 1
ATOM 950 N N . SER A 1 125 ? 4.248 -16.152 -1.203 1.00 62.62 125 SER A N 1
ATOM 951 C CA . SER A 1 125 ? 4.688 -15.927 0.181 1.00 62.62 125 SER A CA 1
ATOM 952 C C . SER A 1 125 ? 5.412 -14.592 0.367 1.00 62.62 125 SER A C 1
ATOM 954 O O . SER A 1 125 ? 6.285 -14.236 -0.428 1.00 62.62 125 SER A O 1
ATOM 956 N N . ARG A 1 126 ? 5.116 -13.912 1.479 1.00 62.84 126 ARG A N 1
ATOM 957 C CA . ARG A 1 126 ? 5.775 -12.667 1.899 1.00 62.84 126 ARG A CA 1
ATOM 958 C C . ARG A 1 126 ? 7.298 -12.823 1.984 1.00 62.84 126 ARG A C 1
ATOM 960 O O . ARG A 1 126 ? 7.814 -13.914 2.229 1.00 62.84 126 ARG A O 1
ATOM 967 N N . ILE A 1 127 ? 8.016 -11.701 1.911 1.00 56.50 127 ILE A N 1
ATOM 968 C CA . ILE A 1 127 ? 9.405 -11.627 2.382 1.00 56.50 127 ILE A CA 1
ATOM 969 C C . ILE A 1 127 ? 9.388 -11.958 3.883 1.00 56.50 127 ILE A C 1
ATOM 971 O O . ILE A 1 127 ? 9.031 -11.121 4.712 1.00 56.50 127 ILE A O 1
ATOM 975 N N . ARG A 1 128 ? 9.743 -13.196 4.253 1.00 43.12 128 ARG 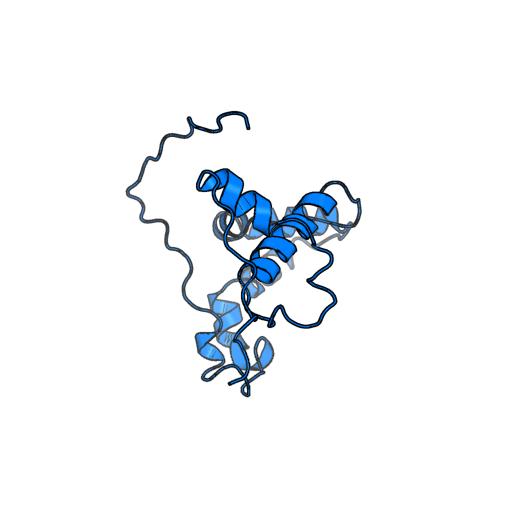A N 1
ATOM 976 C CA . ARG A 1 128 ? 10.031 -13.546 5.648 1.00 43.12 128 ARG A CA 1
ATOM 977 C C . ARG A 1 128 ? 11.306 -12.804 6.019 1.00 43.12 128 ARG A C 1
ATOM 979 O O . ARG A 1 128 ? 12.385 -13.165 5.557 1.00 43.12 128 ARG A O 1
ATOM 986 N N . ARG A 1 129 ? 11.200 -11.776 6.861 1.00 43.34 129 ARG A N 1
ATOM 987 C CA . ARG A 1 129 ? 12.380 -11.245 7.544 1.00 43.34 129 ARG A CA 1
ATOM 988 C C . ARG A 1 129 ? 12.913 -12.397 8.398 1.00 43.34 129 ARG A C 1
ATOM 990 O O . ARG A 1 129 ? 12.261 -12.789 9.364 1.00 43.34 129 ARG A O 1
ATOM 997 N N . SER A 1 130 ? 14.035 -13.003 8.013 1.00 40.28 130 SER A N 1
ATOM 998 C CA . SER A 1 130 ? 14.730 -13.926 8.906 1.00 40.28 130 SER A CA 1
ATOM 999 C C . SER A 1 130 ? 15.043 -13.153 10.181 1.00 40.28 130 SER A C 1
ATOM 1001 O O . SER A 1 130 ? 15.632 -12.075 10.113 1.00 40.28 130 SER A O 1
ATOM 1003 N N . SER A 1 131 ? 14.664 -13.677 11.343 1.00 39.53 131 SER A N 1
ATOM 1004 C CA . SER A 1 131 ? 14.913 -13.067 12.656 1.00 39.53 131 SER A CA 1
ATOM 1005 C C . SER A 1 131 ? 16.397 -13.067 13.065 1.00 39.53 131 SER A C 1
ATOM 1007 O O . SER A 1 131 ? 16.717 -13.067 14.246 1.00 39.53 131 SER A O 1
ATOM 1009 N N . SER A 1 132 ? 17.317 -13.068 12.102 1.00 44.12 132 SER A N 1
ATOM 1010 C CA . SER A 1 132 ? 18.756 -12.973 12.316 1.00 44.12 132 SER A CA 1
ATOM 1011 C C . SER A 1 132 ? 19.301 -11.901 11.384 1.00 44.12 132 SER A C 1
ATOM 1013 O O . SER A 1 132 ? 19.580 -12.151 10.215 1.00 44.12 132 SER A O 1
ATOM 1015 N N . GLY A 1 133 ? 19.368 -10.681 11.902 1.00 34.69 133 GLY A N 1
ATOM 1016 C CA . GLY A 1 133 ? 19.814 -9.508 11.168 1.00 34.69 133 GLY A CA 1
ATOM 1017 C C . GLY A 1 133 ? 19.477 -8.250 11.947 1.00 34.69 133 GLY A C 1
ATOM 1018 O O . GLY A 1 133 ? 18.609 -7.483 11.540 1.00 34.69 133 GLY A O 1
ATOM 1019 N N . ALA A 1 134 ? 20.133 -8.061 13.093 1.00 40.28 134 ALA A N 1
ATOM 1020 C CA . ALA A 1 134 ? 20.275 -6.742 13.693 1.00 40.28 134 ALA A CA 1
ATOM 1021 C C . ALA A 1 134 ? 21.085 -5.878 12.710 1.00 40.28 134 ALA A C 1
ATOM 1023 O O . ALA A 1 134 ? 22.310 -5.849 12.747 1.00 40.28 134 ALA A O 1
ATOM 1024 N N . GLY A 1 135 ? 20.383 -5.281 11.747 1.00 35.53 135 GLY A N 1
ATOM 1025 C CA . GLY A 1 135 ? 20.896 -4.260 10.849 1.00 35.53 135 GLY A CA 1
ATOM 1026 C C . GLY A 1 135 ? 20.670 -2.909 11.502 1.00 35.53 135 GLY A C 1
ATOM 1027 O O . GLY A 1 135 ? 19.533 -2.462 11.639 1.00 35.53 135 GLY A O 1
ATOM 1028 N N . ASP A 1 136 ? 21.768 -2.328 11.957 1.00 31.59 136 ASP A N 1
ATOM 1029 C CA . ASP A 1 136 ? 21.875 -1.027 12.595 1.00 31.59 136 ASP A CA 1
ATOM 1030 C C . ASP A 1 136 ? 21.149 0.063 11.782 1.00 31.59 136 ASP A C 1
ATOM 1032 O O . ASP A 1 136 ? 21.395 0.245 10.585 1.00 31.59 136 ASP A O 1
ATOM 1036 N N . ARG A 1 137 ? 20.227 0.794 12.420 1.00 35.50 137 ARG A N 1
ATOM 1037 C CA . ARG A 1 137 ? 19.581 1.979 11.832 1.00 35.50 137 ARG A CA 1
ATOM 1038 C C . ARG A 1 137 ? 20.543 3.160 11.954 1.00 35.50 137 ARG A C 1
ATOM 1040 O O . ARG A 1 137 ? 20.302 4.077 12.729 1.00 35.50 137 ARG A O 1
ATOM 1047 N N . ALA A 1 138 ? 21.620 3.137 11.177 1.00 33.84 138 ALA A N 1
ATOM 1048 C CA . ALA A 1 138 ? 22.574 4.237 11.093 1.00 33.84 138 ALA A CA 1
ATOM 1049 C C . ALA A 1 138 ? 23.179 4.341 9.685 1.00 33.84 138 ALA A C 1
ATOM 1051 O O . ALA A 1 138 ? 24.381 4.206 9.509 1.00 33.84 138 ALA A O 1
ATOM 1052 N N . ALA A 1 139 ? 22.341 4.562 8.667 1.00 33.41 139 ALA A N 1
ATOM 1053 C CA . ALA A 1 139 ? 22.781 5.082 7.368 1.00 33.41 139 ALA A CA 1
ATOM 1054 C C . ALA A 1 139 ? 21.582 5.555 6.527 1.00 33.41 139 ALA A C 1
ATOM 1056 O O . ALA A 1 139 ? 21.306 5.021 5.458 1.00 33.41 139 ALA A O 1
ATOM 1057 N N . VAL A 1 140 ? 20.853 6.568 6.999 1.00 36.28 140 VAL A N 1
ATOM 1058 C CA . VAL A 1 140 ? 20.197 7.495 6.064 1.00 36.28 140 VAL A CA 1
ATOM 1059 C C . VAL A 1 140 ? 21.161 8.662 5.933 1.00 36.28 140 VAL A C 1
ATOM 1061 O O . VAL A 1 140 ? 21.119 9.623 6.695 1.00 36.28 140 VAL A O 1
ATOM 1064 N N . GLY A 1 141 ? 22.136 8.477 5.044 1.00 27.06 141 GLY A N 1
ATOM 1065 C CA . GLY A 1 141 ? 22.956 9.566 4.550 1.00 27.06 141 GLY A CA 1
ATOM 1066 C C . GLY A 1 141 ? 22.088 10.444 3.664 1.00 27.06 141 GLY A C 1
ATOM 1067 O O . GLY A 1 141 ? 21.394 9.942 2.782 1.00 27.06 141 GLY A O 1
ATOM 1068 N N . THR A 1 142 ? 22.114 11.736 3.955 1.00 31.88 142 THR A N 1
ATOM 1069 C CA . THR A 1 142 ? 21.641 12.815 3.099 1.00 31.88 142 THR A CA 1
ATOM 1070 C C . THR A 1 142 ? 22.071 12.567 1.652 1.00 31.88 142 THR A C 1
ATOM 1072 O O . THR A 1 142 ? 23.268 12.469 1.379 1.00 31.88 142 THR A O 1
ATOM 1075 N N . PHE A 1 143 ? 21.098 12.488 0.751 1.00 37.09 143 PHE A N 1
ATOM 1076 C CA . PHE A 1 143 ? 21.265 12.806 -0.661 1.00 37.09 143 PHE A CA 1
ATOM 1077 C C . PHE A 1 143 ? 20.292 13.931 -0.986 1.00 37.09 143 PHE A C 1
ATOM 1079 O O . PHE A 1 143 ? 19.144 13.854 -0.491 1.00 37.09 143 PHE A O 1
#

Secondary structure (DSSP, 8-state):
------S-PPPSS-HHHHHHHHSS--TTGGGT-S-TT-HHHHHHHHHHHHHTTTSTT-----HHHHHH-HHHHHHHHHHHTT----TTTHHHHHHHTSHHHHHTTHHHHS--TTT-S-GGGTSPPP----S-----S------

Radius of gyration: 20.38 Å; chains: 1; bounding box: 45×36×57 Å

InterPro domains:
  IPR000863 Sulfotransferase domain [PF00685] (41-108)
  IPR027417 P-loop containing nucleoside triphosphate hydrolase [G3DSA:3.40.50.300] (11-130)
  IPR027417 P-loop containing nucleoside triphosphate hydrolase [SSF52540] (41-126)